Protein AF-A0A1C6UAN0-F1 (afdb_monomer)

Solvent-accessible surface area (backbone atoms only — not comparable to full-atom values): 6804 Å² total; per-residue (Å²): 126,81,74,91,71,83,76,84,82,86,74,72,86,79,79,48,66,67,59,42,52,51,53,51,51,50,49,44,53,67,64,43,42,62,56,51,56,55,57,66,37,62,73,51,29,69,70,42,50,84,84,41,87,82,51,54,77,86,50,38,71,59,50,51,28,50,49,29,41,76,72,66,37,46,70,60,16,51,50,54,46,49,53,53,51,61,75,35,62,89,53,81,52,72,64,46,51,51,50,50,55,49,50,54,52,45,45,69,75,71,61,72,124

Foldseek 3Di:
DPPPDPDDQDADPPPPPVSRVVSVVVCCCVPVVVVCVQCVPLVNVLVCVQVDPPDDPLRCLLVNLVSCLVVVNNVVSLVSLVVVCVVCVPPDDPSNVVSVVSSVCCCVPRVPD

Mean predicted aligned error: 7.27 Å

Organism: NCBI:txid47854

Sequence (113 aa):
MPQNTFVQWDFSATGDLAAVAEDLTHAVATYGQPFIDHWSDWSTFSREVASSDLLLDHVRFVMLPAVAAVNGDYEFADRLIGQELERTAGEQDAYSKGYRDFAEKFRRSVLTY

Structure (mmCIF, N/CA/C/O backbone):
data_AF-A0A1C6UAN0-F1
#
_entry.id   AF-A0A1C6UAN0-F1
#
loop_
_atom_site.group_PDB
_atom_site.id
_atom_site.type_symbol
_atom_site.label_atom_id
_atom_site.label_alt_id
_atom_site.label_comp_id
_atom_site.label_asym_id
_atom_site.label_entity_id
_atom_site.label_seq_id
_atom_site.pdbx_PDB_ins_code
_atom_site.Cartn_x
_atom_site.Cartn_y
_atom_site.Cartn_z
_atom_site.occupancy
_atom_site.B_iso_or_equiv
_atom_site.auth_seq_id
_atom_site.auth_comp_id
_atom_site.auth_asym_id
_atom_site.auth_atom_id
_atom_site.pdbx_PDB_model_num
ATOM 1 N N . MET A 1 1 ? 13.588 -10.908 -1.831 1.00 38.59 1 MET A N 1
ATOM 2 C CA . MET A 1 1 ? 14.392 -10.098 -2.770 1.00 38.59 1 MET A CA 1
ATOM 3 C C . MET A 1 1 ? 15.639 -10.895 -3.129 1.00 38.59 1 MET A C 1
ATOM 5 O O . MET A 1 1 ? 16.317 -11.324 -2.196 1.00 38.59 1 MET A O 1
ATOM 9 N N . PRO A 1 2 ? 15.946 -11.151 -4.413 1.00 43.00 2 PRO A N 1
ATOM 10 C CA . PRO A 1 2 ? 17.299 -11.557 -4.771 1.00 43.00 2 PRO A CA 1
ATOM 11 C C . PRO A 1 2 ? 18.259 -10.460 -4.288 1.00 43.00 2 PRO A C 1
ATOM 13 O O . PRO A 1 2 ? 17.880 -9.291 -4.222 1.00 43.00 2 PRO A O 1
ATOM 16 N N . GLN A 1 3 ? 19.461 -10.854 -3.871 1.00 41.16 3 GLN A N 1
ATOM 17 C CA . GLN A 1 3 ? 20.504 -9.964 -3.351 1.00 41.16 3 GLN A CA 1
ATOM 18 C C . GLN A 1 3 ? 20.649 -8.704 -4.216 1.00 41.16 3 GLN A C 1
ATOM 20 O O . GLN A 1 3 ? 20.593 -8.822 -5.437 1.00 41.16 3 GLN A O 1
ATOM 25 N N . ASN A 1 4 ? 20.844 -7.539 -3.575 1.00 44.34 4 ASN A N 1
ATOM 26 C CA . ASN A 1 4 ? 21.114 -6.230 -4.188 1.00 44.34 4 ASN A CA 1
ATOM 27 C C . ASN A 1 4 ? 21.999 -6.355 -5.434 1.00 44.34 4 ASN A C 1
ATOM 29 O O . ASN A 1 4 ? 23.226 -6.309 -5.356 1.00 44.34 4 ASN A O 1
ATOM 33 N N . THR A 1 5 ? 21.361 -6.512 -6.587 1.00 53.94 5 THR A N 1
ATOM 34 C CA . THR A 1 5 ? 22.025 -6.531 -7.879 1.00 53.94 5 THR A CA 1
ATOM 35 C C . THR A 1 5 ? 21.756 -5.153 -8.441 1.00 53.94 5 THR A C 1
ATOM 37 O O . THR A 1 5 ? 20.730 -4.919 -9.073 1.00 53.94 5 THR A O 1
ATOM 40 N N . PHE A 1 6 ? 22.619 -4.195 -8.107 1.00 55.03 6 PHE A N 1
ATOM 41 C CA . PHE A 1 6 ? 22.612 -2.924 -8.815 1.00 55.03 6 PHE A CA 1
ATOM 42 C C . PHE A 1 6 ? 22.970 -3.243 -10.264 1.00 55.03 6 PHE A C 1
ATOM 44 O O . PHE A 1 6 ? 24.112 -3.587 -10.566 1.00 55.03 6 PHE A O 1
ATOM 51 N N . VAL A 1 7 ? 21.970 -3.220 -11.143 1.00 61.06 7 VAL A N 1
ATOM 52 C CA . VAL A 1 7 ? 22.196 -3.386 -12.575 1.00 61.06 7 VAL A CA 1
ATOM 53 C C . VAL A 1 7 ? 22.772 -2.068 -13.067 1.00 61.06 7 VAL A C 1
ATOM 55 O O . VAL A 1 7 ? 22.102 -1.038 -13.022 1.00 61.06 7 VAL A O 1
ATOM 58 N N . GLN A 1 8 ? 24.035 -2.089 -13.482 1.00 66.81 8 GLN A N 1
ATOM 59 C CA . GLN A 1 8 ? 24.652 -0.939 -14.124 1.00 66.81 8 GLN A CA 1
ATOM 60 C C . GLN A 1 8 ? 23.998 -0.737 -15.494 1.00 66.81 8 GLN A C 1
ATOM 62 O O . GLN A 1 8 ? 23.897 -1.675 -16.284 1.00 66.81 8 GLN A O 1
ATOM 67 N N . TRP A 1 9 ? 23.514 0.478 -15.745 1.00 69.19 9 TRP A N 1
ATOM 68 C CA . TRP A 1 9 ? 22.932 0.868 -17.024 1.00 69.19 9 TRP A CA 1
ATOM 69 C C . TRP A 1 9 ? 23.976 1.647 -17.815 1.00 69.19 9 TRP A C 1
ATOM 71 O O . TRP A 1 9 ? 24.356 2.748 -17.416 1.00 69.19 9 TRP A O 1
ATOM 81 N N . ASP A 1 10 ? 24.429 1.075 -18.925 1.00 68.94 10 ASP A N 1
ATOM 82 C CA . ASP A 1 10 ? 25.331 1.747 -19.854 1.00 68.94 10 ASP A CA 1
ATOM 83 C C . ASP A 1 10 ? 24.514 2.254 -21.047 1.00 68.94 10 ASP A C 1
ATOM 85 O O . ASP A 1 10 ? 23.986 1.469 -21.832 1.00 68.94 10 ASP A O 1
ATOM 89 N N . PHE A 1 11 ? 24.395 3.576 -21.168 1.00 68.12 11 PHE A N 1
ATOM 90 C CA . PHE A 1 11 ? 23.727 4.230 -22.294 1.00 68.12 11 PHE A CA 1
ATOM 91 C C . PHE A 1 11 ? 24.752 4.646 -23.344 1.00 68.12 11 PHE A C 1
ATOM 93 O O . PHE A 1 11 ? 25.821 5.171 -23.011 1.00 68.12 11 PHE A O 1
ATOM 100 N N . SER A 1 12 ? 24.426 4.462 -24.622 1.00 69.06 12 SER A N 1
ATOM 101 C CA . SER A 1 12 ? 25.295 4.919 -25.703 1.00 69.06 12 SER A CA 1
ATOM 102 C C . SER A 1 12 ? 25.362 6.458 -25.731 1.00 69.06 12 SER A C 1
ATOM 104 O O . SER A 1 12 ? 24.372 7.157 -25.917 1.00 69.06 12 SER A O 1
ATOM 106 N N . ALA A 1 13 ? 26.556 7.029 -25.530 1.00 66.44 13 ALA A N 1
ATOM 107 C CA . ALA A 1 13 ? 26.766 8.484 -25.486 1.00 66.44 13 ALA A CA 1
ATOM 108 C C . ALA A 1 13 ? 26.853 9.136 -26.883 1.00 66.44 13 ALA A C 1
ATOM 110 O O . ALA A 1 13 ? 27.447 10.201 -27.044 1.00 66.44 13 ALA A O 1
ATOM 111 N N . THR A 1 14 ? 26.304 8.496 -27.918 1.00 68.25 14 THR A N 1
ATOM 112 C CA . THR A 1 14 ? 26.521 8.856 -29.333 1.00 68.25 14 THR A CA 1
ATOM 113 C C . THR A 1 14 ? 25.819 10.149 -29.761 1.00 68.25 14 THR A C 1
ATOM 115 O O . THR A 1 14 ? 25.948 10.560 -30.911 1.00 68.25 14 THR A O 1
ATOM 118 N N . GLY A 1 15 ? 25.107 10.822 -28.848 1.00 70.38 15 GLY A N 1
ATOM 119 C CA . GLY A 1 15 ? 24.351 12.047 -29.122 1.00 70.38 15 GLY A CA 1
ATOM 120 C C . GLY A 1 15 ? 23.048 11.809 -29.892 1.00 70.38 15 GLY A C 1
ATOM 121 O O . GLY A 1 15 ? 22.318 12.763 -30.154 1.00 70.38 15 GLY A O 1
A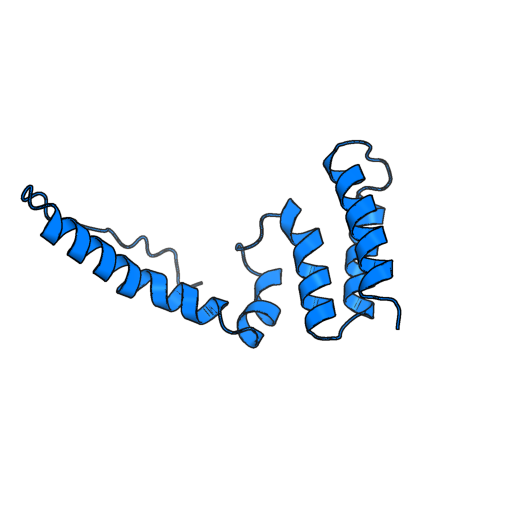TOM 122 N N . ASP A 1 16 ? 22.739 10.553 -30.224 1.00 85.25 16 ASP A N 1
ATOM 123 C CA . ASP A 1 16 ? 21.477 10.144 -30.830 1.00 85.25 16 ASP A CA 1
ATOM 124 C C . ASP A 1 16 ? 20.414 9.949 -29.742 1.00 85.25 16 ASP A C 1
ATOM 126 O O . ASP A 1 16 ? 20.357 8.932 -29.051 1.00 85.25 16 ASP A O 1
ATOM 130 N N . LEU A 1 17 ? 19.558 10.958 -29.582 1.00 84.62 17 LEU A N 1
ATOM 131 C CA . LEU A 1 17 ? 18.492 10.945 -28.583 1.00 84.62 17 LEU A CA 1
ATOM 132 C C . LEU A 1 17 ? 17.443 9.852 -28.838 1.00 84.62 17 LEU A C 1
ATOM 134 O O . LEU A 1 17 ? 16.799 9.422 -27.883 1.00 84.62 17 LEU A O 1
ATOM 138 N N . ALA A 1 18 ? 17.258 9.404 -30.085 1.00 87.81 18 ALA A N 1
ATOM 139 C CA . ALA A 1 18 ? 16.316 8.332 -30.390 1.00 87.81 18 ALA A CA 1
ATOM 140 C C . ALA A 1 18 ? 16.866 6.982 -29.915 1.00 87.81 18 ALA A C 1
ATOM 142 O O . ALA A 1 18 ? 16.152 6.249 -29.233 1.00 87.81 18 ALA A O 1
ATOM 143 N N . ALA A 1 19 ? 18.147 6.712 -30.180 1.00 84.00 19 ALA A N 1
ATOM 144 C CA . ALA A 1 19 ? 18.826 5.514 -29.687 1.00 84.00 19 ALA A CA 1
ATOM 145 C C . ALA A 1 19 ? 18.854 5.468 -28.148 1.00 84.00 19 ALA A C 1
ATOM 147 O O . ALA A 1 19 ? 18.512 4.452 -27.551 1.00 84.00 19 ALA A O 1
ATOM 148 N N . VAL A 1 20 ? 19.151 6.594 -27.486 1.00 84.50 20 VAL A N 1
ATOM 149 C CA . VAL A 1 20 ? 19.117 6.680 -26.013 1.00 84.50 20 VAL A CA 1
ATOM 150 C C . VAL A 1 20 ? 17.709 6.425 -25.456 1.00 84.50 20 VAL A C 1
ATOM 152 O O . VAL A 1 20 ? 17.562 5.763 -24.428 1.00 84.50 20 VAL A O 1
ATOM 155 N N . ALA A 1 21 ? 16.661 6.935 -26.109 1.00 87.00 21 ALA A N 1
ATOM 156 C CA . ALA A 1 21 ? 15.280 6.697 -25.688 1.00 87.00 21 ALA A CA 1
ATOM 157 C C . ALA A 1 21 ? 14.852 5.230 -25.873 1.00 87.00 21 ALA A C 1
ATOM 159 O O . ALA A 1 21 ? 14.135 4.688 -25.025 1.00 87.00 21 ALA A O 1
ATOM 160 N N . GLU A 1 22 ? 15.295 4.583 -26.952 1.00 88.94 22 GLU A N 1
ATOM 161 C CA . GLU A 1 22 ? 15.076 3.155 -27.192 1.00 88.94 22 GLU A CA 1
ATOM 162 C C . GLU A 1 22 ? 15.791 2.303 -26.134 1.00 88.94 22 GLU A C 1
ATOM 164 O O . GLU A 1 22 ? 15.142 1.472 -25.495 1.00 88.94 22 GLU A O 1
ATOM 169 N N . ASP A 1 23 ? 17.068 2.589 -25.857 1.00 86.12 23 ASP A N 1
ATOM 170 C CA . ASP A 1 23 ? 17.864 1.924 -24.816 1.00 86.12 23 ASP A CA 1
ATOM 171 C C . ASP A 1 23 ? 17.198 2.053 -23.431 1.00 86.12 23 ASP A C 1
ATOM 173 O O . ASP A 1 23 ? 17.056 1.068 -22.700 1.00 86.12 23 ASP A O 1
ATOM 177 N N . LEU A 1 24 ? 16.721 3.254 -23.077 1.00 85.19 24 LEU A N 1
ATOM 178 C CA . LEU A 1 24 ? 15.982 3.505 -21.832 1.00 85.19 24 LEU A CA 1
ATOM 179 C C . LEU A 1 24 ? 14.690 2.691 -21.754 1.00 85.19 24 LEU A C 1
ATOM 181 O O . LEU A 1 24 ? 14.412 2.059 -20.734 1.00 85.19 24 LEU A O 1
ATOM 185 N N . THR A 1 25 ? 13.898 2.697 -22.825 1.00 88.69 25 THR A N 1
ATOM 186 C CA . THR A 1 25 ? 12.626 1.966 -22.869 1.00 88.69 25 THR A CA 1
ATOM 187 C C . THR A 1 25 ? 12.869 0.465 -22.746 1.00 88.69 25 THR A C 1
ATOM 189 O O . THR A 1 25 ? 12.180 -0.216 -21.985 1.00 88.69 25 THR A O 1
ATOM 192 N N . HIS A 1 26 ? 13.888 -0.048 -23.436 1.00 87.56 26 HIS A N 1
ATOM 193 C CA . HIS A 1 26 ? 14.281 -1.447 -23.367 1.00 87.56 26 HIS A CA 1
ATOM 194 C C . HIS A 1 26 ? 14.760 -1.843 -21.964 1.00 87.56 26 HIS A C 1
ATOM 196 O O . HIS A 1 26 ? 14.363 -2.894 -21.456 1.00 87.56 26 HIS A O 1
ATOM 202 N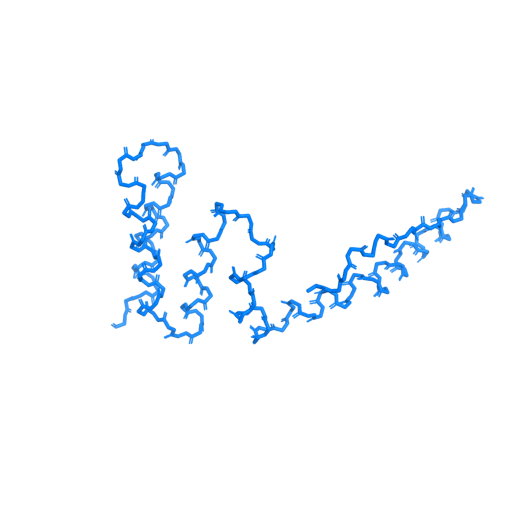 N . ALA A 1 27 ? 15.556 -1.000 -21.302 1.00 85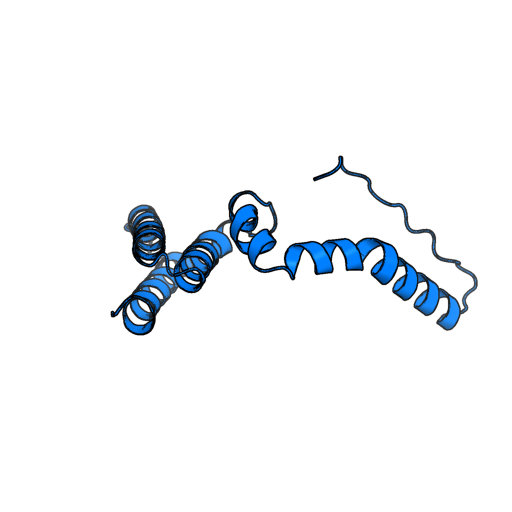.06 27 ALA A N 1
ATOM 203 C CA . ALA A 1 27 ? 16.005 -1.239 -19.933 1.00 85.06 27 ALA A CA 1
ATOM 204 C C . ALA A 1 27 ? 14.828 -1.257 -18.942 1.00 85.06 27 ALA A C 1
ATOM 206 O O . ALA A 1 27 ? 14.722 -2.174 -18.126 1.00 85.06 27 ALA A O 1
ATOM 207 N N . VAL A 1 28 ? 13.900 -0.299 -19.038 1.00 85.56 28 VAL A N 1
ATOM 208 C CA . VAL A 1 28 ? 12.688 -0.279 -18.200 1.00 85.56 28 VAL A CA 1
ATOM 209 C C . VAL A 1 28 ? 11.825 -1.514 -18.453 1.00 85.56 28 VAL A C 1
ATOM 211 O O . VAL A 1 28 ? 11.366 -2.134 -17.498 1.00 85.56 28 VAL A O 1
ATOM 214 N N . ALA A 1 29 ? 11.639 -1.923 -19.708 1.00 88.44 29 ALA A N 1
ATOM 215 C CA . ALA A 1 29 ? 10.891 -3.136 -20.025 1.00 88.44 29 ALA A CA 1
ATOM 216 C C . ALA A 1 29 ? 11.582 -4.393 -19.471 1.00 88.44 29 ALA A C 1
ATOM 218 O O . ALA A 1 29 ? 10.934 -5.258 -18.897 1.00 88.44 29 ALA A O 1
ATOM 219 N N . THR A 1 30 ? 12.904 -4.486 -19.585 1.00 86.81 30 THR A N 1
ATOM 220 C CA . THR A 1 30 ? 13.654 -5.675 -19.158 1.00 86.81 30 THR A CA 1
ATOM 221 C C . THR A 1 30 ? 13.712 -5.806 -17.637 1.00 86.81 30 THR A C 1
ATOM 223 O O . THR A 1 30 ? 13.539 -6.900 -17.102 1.00 86.81 30 THR A O 1
ATOM 226 N N . TYR A 1 31 ? 13.945 -4.701 -16.927 1.00 85.31 31 TYR A N 1
ATOM 227 C CA . TYR A 1 31 ? 14.202 -4.728 -15.484 1.00 85.31 31 TYR A CA 1
ATOM 228 C C . TYR A 1 31 ? 13.018 -4.247 -14.642 1.00 85.31 31 TYR A C 1
ATOM 230 O O . TYR A 1 31 ? 12.839 -4.703 -13.515 1.00 85.31 31 TYR A O 1
ATOM 238 N N . GLY A 1 32 ? 12.202 -3.338 -15.173 1.00 87.31 32 GLY A N 1
ATOM 239 C CA . GLY A 1 32 ? 11.027 -2.791 -14.497 1.00 87.31 32 GLY A CA 1
ATOM 240 C C . GLY A 1 32 ? 9.776 -3.649 -14.668 1.00 87.31 32 GLY A C 1
ATOM 241 O O . GLY A 1 32 ? 9.032 -3.815 -13.702 1.00 87.31 32 GLY A O 1
ATOM 242 N N . GLN A 1 33 ? 9.556 -4.241 -15.848 1.00 88.25 33 GLN A N 1
ATOM 243 C CA . GLN A 1 33 ? 8.351 -5.041 -16.101 1.00 88.25 33 GLN A CA 1
ATOM 244 C C . GLN A 1 33 ? 8.193 -6.214 -15.121 1.00 88.25 33 GLN A C 1
ATOM 246 O O . GLN A 1 33 ? 7.109 -6.334 -14.561 1.00 88.25 33 GLN A O 1
ATOM 251 N N . PRO A 1 34 ? 9.233 -7.010 -14.790 1.00 91.31 34 PRO A N 1
ATOM 252 C CA . PRO A 1 34 ? 9.080 -8.096 -13.819 1.00 91.31 34 PRO A CA 1
ATOM 253 C C . PRO A 1 34 ? 8.654 -7.613 -12.426 1.00 91.31 34 PRO A C 1
ATOM 255 O O . PRO A 1 34 ? 7.891 -8.287 -11.739 1.00 91.31 34 PRO A O 1
ATOM 258 N N . PHE A 1 35 ? 9.130 -6.435 -12.005 1.00 89.56 35 PHE A N 1
ATOM 259 C CA . PHE A 1 35 ? 8.709 -5.819 -10.748 1.00 89.56 35 PHE A CA 1
ATOM 260 C C . PHE A 1 35 ? 7.235 -5.399 -10.804 1.00 89.56 35 PHE A C 1
ATOM 262 O O . PHE A 1 35 ? 6.487 -5.673 -9.868 1.00 89.56 35 PHE A O 1
ATOM 269 N N . ILE A 1 36 ? 6.814 -4.760 -11.901 1.00 90.50 36 ILE A N 1
ATOM 270 C CA . ILE A 1 36 ? 5.418 -4.358 -12.114 1.00 90.50 36 ILE A CA 1
ATOM 271 C C . ILE A 1 36 ? 4.516 -5.591 -12.134 1.00 90.50 36 ILE A C 1
ATOM 273 O O . ILE A 1 36 ? 3.533 -5.623 -11.402 1.00 90.50 36 ILE A O 1
ATOM 277 N N . ASP A 1 37 ? 4.873 -6.613 -12.908 1.00 93.31 37 ASP A N 1
ATOM 278 C CA . ASP A 1 37 ? 4.099 -7.845 -13.047 1.00 93.31 37 ASP A CA 1
ATOM 279 C C . ASP A 1 37 ? 3.902 -8.520 -11.685 1.00 93.31 37 ASP A C 1
ATOM 281 O O . ASP A 1 37 ? 2.766 -8.817 -11.312 1.00 93.31 37 ASP A O 1
ATOM 285 N N . HIS A 1 38 ? 4.977 -8.667 -10.898 1.00 92.62 38 HIS A N 1
ATOM 286 C CA . HIS A 1 38 ? 4.933 -9.265 -9.557 1.00 92.62 38 HIS A CA 1
ATOM 287 C C . HIS A 1 38 ? 3.960 -8.541 -8.621 1.00 92.62 38 HIS A C 1
ATOM 289 O O . HIS A 1 38 ? 3.149 -9.178 -7.953 1.00 92.62 38 HIS A O 1
ATOM 295 N N . TRP A 1 39 ? 4.014 -7.208 -8.579 1.00 93.19 39 TRP A N 1
ATOM 296 C CA . TRP A 1 39 ? 3.184 -6.414 -7.667 1.00 93.19 39 TRP A CA 1
ATOM 297 C C . TRP A 1 39 ? 1.804 -6.051 -8.225 1.00 93.19 39 TRP A C 1
ATOM 299 O O . TRP A 1 39 ? 0.950 -5.591 -7.468 1.00 93.19 39 TRP A O 1
ATOM 309 N N . SER A 1 40 ? 1.567 -6.266 -9.520 1.00 94.12 40 SER A N 1
ATOM 310 C CA . SER A 1 40 ? 0.250 -6.107 -10.146 1.00 94.12 40 SER A CA 1
ATOM 311 C C . SER A 1 40 ? -0.694 -7.276 -9.852 1.00 94.12 40 SER A C 1
ATOM 313 O O . SER A 1 40 ? -1.914 -7.103 -9.880 1.00 94.12 40 SER A O 1
ATOM 315 N N . ASP A 1 41 ? -0.154 -8.452 -9.519 1.00 95.56 41 ASP A N 1
ATOM 316 C CA . ASP A 1 41 ? -0.951 -9.584 -9.060 1.00 95.56 41 ASP A CA 1
ATOM 317 C C . ASP A 1 41 ? -1.452 -9.346 -7.629 1.00 95.56 41 ASP A C 1
ATOM 319 O O . ASP A 1 41 ? -0.679 -9.290 -6.670 1.00 95.56 41 ASP A O 1
ATOM 323 N N . TRP A 1 42 ? -2.774 -9.243 -7.465 1.00 95.44 42 TRP A N 1
ATOM 324 C CA . TRP A 1 42 ? -3.384 -8.944 -6.167 1.00 95.44 42 TRP A CA 1
ATOM 325 C C . TRP A 1 42 ? -3.063 -9.991 -5.093 1.00 95.44 42 TRP A C 1
ATOM 327 O O . TRP A 1 42 ? -2.873 -9.650 -3.923 1.00 95.44 42 TRP A O 1
ATOM 337 N N . SER A 1 43 ? -2.992 -11.272 -5.467 1.00 95.06 43 SER A N 1
ATOM 338 C CA . SER A 1 43 ? -2.720 -12.350 -4.510 1.00 95.06 43 SER A CA 1
ATOM 339 C C . SER A 1 43 ? -1.306 -12.248 -3.934 1.00 95.06 43 SER A C 1
ATOM 341 O O . SER A 1 43 ? -1.088 -12.468 -2.743 1.00 95.06 43 SER A O 1
ATOM 343 N N . THR A 1 44 ? -0.358 -11.858 -4.781 1.00 95.25 44 THR A N 1
ATOM 344 C CA . THR A 1 44 ? 1.040 -11.626 -4.442 1.00 95.25 44 THR A CA 1
ATOM 345 C C . THR A 1 44 ? 1.179 -10.344 -3.638 1.00 95.25 44 THR A C 1
ATOM 347 O O . THR A 1 44 ? 1.699 -10.383 -2.522 1.00 95.25 44 THR A O 1
ATOM 350 N N . PHE A 1 45 ? 0.618 -9.237 -4.130 1.00 95.00 45 PHE A N 1
ATOM 351 C CA . PHE A 1 45 ? 0.624 -7.957 -3.430 1.00 95.00 45 PHE A CA 1
ATOM 352 C C . PHE A 1 45 ? 0.041 -8.079 -2.022 1.00 95.00 45 PHE A C 1
ATOM 354 O O . PHE A 1 45 ? 0.725 -7.786 -1.046 1.00 95.00 45 PHE A O 1
ATOM 361 N N . SER A 1 46 ? -1.191 -8.567 -1.886 1.00 94.81 46 SER A N 1
ATOM 362 C CA . SER A 1 46 ? -1.876 -8.602 -0.591 1.00 94.81 46 SER A CA 1
ATOM 363 C C . SER A 1 46 ? -1.203 -9.513 0.440 1.00 94.81 46 SER A C 1
ATOM 365 O O . SER A 1 46 ? -1.258 -9.225 1.635 1.00 94.81 46 SER A O 1
ATOM 367 N N . ARG A 1 47 ? -0.522 -10.574 -0.009 1.00 93.75 47 ARG A N 1
ATOM 368 C CA . ARG A 1 47 ? 0.243 -11.483 0.853 1.00 93.75 47 ARG A CA 1
ATOM 369 C C . ARG A 1 47 ? 1.574 -10.884 1.302 1.00 93.7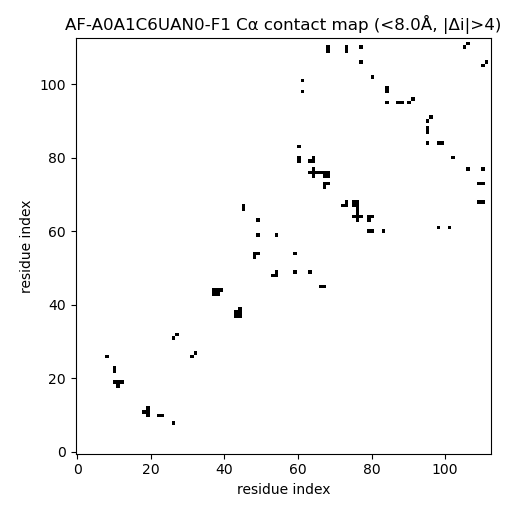5 47 ARG A C 1
ATOM 371 O O . ARG A 1 47 ? 1.982 -11.098 2.440 1.00 93.75 47 ARG A O 1
ATOM 378 N N . GLU A 1 48 ? 2.269 -10.176 0.417 1.00 94.38 48 GLU A N 1
ATOM 379 C CA . GLU A 1 48 ? 3.673 -9.800 0.632 1.00 94.38 48 GLU A CA 1
ATOM 380 C C . GLU A 1 48 ? 3.852 -8.345 1.074 1.00 94.38 48 GLU A C 1
ATOM 382 O O . GLU A 1 48 ? 4.853 -8.029 1.726 1.00 94.38 48 GLU A O 1
ATOM 387 N N . VAL A 1 49 ? 2.885 -7.465 0.783 1.00 92.75 49 VAL A N 1
ATOM 388 C CA . VAL A 1 49 ? 3.009 -6.013 0.984 1.00 92.75 49 VAL A CA 1
ATOM 389 C C . VAL A 1 49 ? 3.354 -5.643 2.430 1.00 92.75 49 VAL A C 1
ATOM 391 O O . VAL A 1 49 ? 4.197 -4.774 2.648 1.00 92.75 49 VAL A O 1
ATOM 394 N N . ALA A 1 50 ? 2.795 -6.348 3.421 1.00 88.62 50 ALA A N 1
ATOM 395 C CA . ALA A 1 50 ? 3.070 -6.105 4.839 1.00 88.62 50 ALA A CA 1
ATOM 396 C C . ALA A 1 50 ? 4.545 -6.332 5.207 1.00 88.62 50 ALA A C 1
ATOM 398 O O . ALA A 1 50 ? 5.129 -5.538 5.944 1.00 88.62 50 ALA A O 1
ATOM 399 N N . SER A 1 51 ? 5.151 -7.385 4.656 1.00 88.12 51 SER A N 1
ATOM 400 C CA . SER A 1 51 ? 6.551 -7.766 4.885 1.00 88.12 51 SER A CA 1
ATOM 401 C C . SER A 1 51 ? 7.549 -7.105 3.931 1.00 88.12 51 SER A C 1
ATOM 403 O O . SER A 1 51 ? 8.752 -7.286 4.090 1.00 88.12 51 SER A O 1
ATOM 405 N N . SER A 1 52 ? 7.060 -6.380 2.926 1.00 84.31 52 SER A N 1
ATOM 406 C CA . SER A 1 52 ? 7.894 -5.703 1.935 1.00 84.31 52 SER A CA 1
ATOM 407 C C . SER A 1 52 ? 8.342 -4.318 2.407 1.00 84.31 52 SER A C 1
ATOM 409 O O . SER A 1 52 ? 7.685 -3.693 3.241 1.00 84.31 52 SER A O 1
ATOM 411 N N . ASP A 1 53 ? 9.400 -3.802 1.784 1.00 84.81 53 ASP A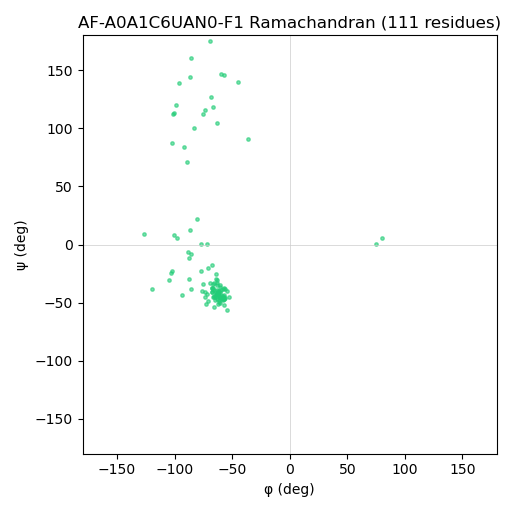 N 1
ATOM 412 C CA . ASP A 1 53 ? 9.860 -2.416 1.953 1.00 84.81 53 ASP A CA 1
ATOM 413 C C . ASP A 1 53 ? 9.141 -1.434 1.003 1.00 84.81 53 ASP A C 1
ATOM 415 O O . ASP A 1 53 ? 9.569 -0.294 0.839 1.00 84.81 53 ASP A O 1
ATOM 419 N N . LEU A 1 54 ? 8.051 -1.860 0.344 1.00 85.00 54 LEU A N 1
ATOM 420 C CA . LEU A 1 54 ? 7.304 -1.009 -0.592 1.00 85.00 54 LEU A CA 1
ATOM 421 C C . LEU A 1 54 ? 6.549 0.124 0.099 1.00 85.00 54 LEU A C 1
ATOM 423 O O . LEU A 1 54 ? 6.336 1.184 -0.490 1.00 85.00 54 LEU A O 1
ATOM 427 N N . LEU A 1 55 ? 6.079 -0.123 1.320 1.00 87.62 55 LEU A N 1
ATOM 428 C CA . LEU A 1 55 ? 5.289 0.841 2.063 1.00 87.62 55 LEU A CA 1
ATOM 429 C C . LEU A 1 55 ? 6.180 1.575 3.055 1.00 87.62 55 LEU A C 1
ATOM 431 O O . LEU A 1 55 ? 6.722 0.974 3.981 1.00 87.62 55 LEU A O 1
ATOM 435 N N . LEU A 1 56 ? 6.251 2.895 2.899 1.00 86.38 56 LEU A N 1
ATOM 436 C CA . LEU A 1 56 ? 6.793 3.768 3.934 1.00 86.38 56 LEU A CA 1
ATOM 437 C C . LEU A 1 56 ? 5.969 3.611 5.216 1.00 86.38 56 LEU A C 1
ATOM 439 O O . LEU A 1 56 ? 4.750 3.439 5.155 1.00 86.38 56 LEU A O 1
ATOM 443 N N . ASP A 1 57 ? 6.612 3.733 6.376 1.00 80.75 57 ASP A N 1
ATOM 444 C CA . ASP A 1 57 ? 5.974 3.441 7.667 1.00 80.75 57 ASP A CA 1
ATOM 445 C C . ASP A 1 57 ? 4.675 4.223 7.900 1.00 80.75 57 ASP A C 1
ATOM 447 O O . ASP A 1 57 ? 3.679 3.652 8.330 1.00 80.75 57 ASP A O 1
ATOM 451 N N . HIS A 1 58 ? 4.625 5.501 7.521 1.00 76.94 58 HIS A N 1
ATOM 452 C CA . HIS A 1 58 ? 3.413 6.318 7.658 1.00 76.94 58 HIS A CA 1
ATOM 453 C C . HIS A 1 58 ? 2.285 5.933 6.680 1.00 76.94 58 HIS A C 1
ATOM 455 O O . HIS A 1 58 ? 1.126 6.260 6.916 1.00 76.94 58 HIS A O 1
ATOM 461 N N . VAL A 1 59 ? 2.604 5.248 5.577 1.00 86.31 59 VAL A N 1
ATOM 462 C CA . VAL A 1 59 ? 1.627 4.764 4.586 1.00 86.31 59 VAL A CA 1
ATOM 463 C C . VAL A 1 59 ? 1.089 3.387 4.981 1.00 86.31 59 VAL A C 1
ATOM 465 O O . VAL A 1 59 ? -0.068 3.069 4.693 1.00 86.31 59 VAL A O 1
ATOM 468 N N . ARG A 1 60 ? 1.896 2.576 5.681 1.00 91.12 60 ARG A N 1
ATOM 469 C CA . ARG A 1 60 ? 1.525 1.220 6.123 1.00 91.12 60 ARG A CA 1
ATOM 470 C C . ARG A 1 60 ? 0.211 1.192 6.888 1.00 91.12 60 ARG A C 1
ATOM 472 O O . ARG A 1 60 ? -0.647 0.367 6.583 1.00 91.12 60 ARG A O 1
ATOM 479 N N . PHE A 1 61 ? 0.027 2.119 7.821 1.00 91.06 61 PHE A N 1
ATOM 480 C CA . PHE A 1 61 ? -1.154 2.149 8.682 1.00 91.06 61 PHE A CA 1
ATOM 481 C C . PHE A 1 61 ? -2.456 2.476 7.940 1.00 91.06 61 PHE A C 1
ATOM 483 O O . PHE A 1 61 ? -3.531 2.165 8.433 1.00 91.06 61 PHE A O 1
ATOM 490 N N . VAL A 1 62 ? -2.379 3.039 6.732 1.00 92.44 62 VAL A N 1
ATOM 491 C CA . VAL A 1 62 ? -3.547 3.275 5.866 1.00 92.44 62 VAL A CA 1
ATOM 492 C C . VAL A 1 62 ? -3.746 2.117 4.887 1.00 92.44 62 VAL A C 1
ATOM 494 O O . VAL A 1 62 ? -4.866 1.647 4.684 1.00 92.44 62 VAL A O 1
ATOM 497 N N . MET A 1 63 ? -2.657 1.632 4.288 1.00 94.50 63 MET A N 1
ATOM 498 C CA . MET A 1 63 ? -2.718 0.619 3.235 1.00 94.50 63 MET A CA 1
ATOM 499 C C . MET A 1 63 ? -3.060 -0.775 3.758 1.00 94.50 63 MET A C 1
ATOM 501 O O . MET A 1 63 ? -3.848 -1.473 3.126 1.00 94.50 63 MET A O 1
ATOM 505 N N . LEU A 1 64 ? -2.509 -1.197 4.900 1.00 95.75 64 LEU A N 1
ATOM 506 C CA . LEU A 1 64 ? -2.737 -2.554 5.407 1.00 95.75 64 LEU A CA 1
ATOM 507 C C . LEU A 1 64 ? -4.201 -2.815 5.803 1.00 95.75 64 LEU A C 1
ATOM 509 O O . LEU A 1 64 ? -4.729 -3.846 5.380 1.00 95.75 64 LEU A O 1
ATOM 513 N N . PRO A 1 65 ? -4.907 -1.905 6.508 1.00 95.81 65 PRO A N 1
ATOM 514 C CA . PRO A 1 65 ? -6.344 -2.063 6.731 1.00 95.81 65 PRO A CA 1
ATOM 515 C C . PRO A 1 65 ? -7.153 -2.125 5.432 1.00 95.81 65 PRO A C 1
ATOM 517 O O . PRO A 1 65 ? -8.078 -2.927 5.324 1.00 95.81 65 PRO A O 1
ATOM 520 N N . ALA A 1 66 ? -6.799 -1.315 4.427 1.00 94.94 66 ALA A N 1
ATOM 521 C CA . ALA A 1 66 ? -7.478 -1.329 3.134 1.00 94.94 66 ALA A CA 1
ATOM 522 C C . ALA A 1 66 ? -7.289 -2.669 2.408 1.00 94.94 66 ALA A C 1
ATOM 524 O O . ALA A 1 66 ? -8.260 -3.239 1.919 1.00 94.94 66 ALA A O 1
ATOM 525 N N . VAL A 1 67 ? -6.066 -3.207 2.391 1.00 96.00 67 VAL A N 1
ATOM 526 C CA . VAL A 1 67 ? -5.773 -4.529 1.818 1.00 96.00 67 VAL A CA 1
ATOM 527 C C . VAL A 1 67 ? -6.556 -5.630 2.530 1.00 96.00 67 VAL A C 1
ATOM 529 O O . VAL A 1 67 ? -7.176 -6.460 1.865 1.00 96.00 67 VAL A O 1
ATOM 532 N N . ALA A 1 68 ? -6.582 -5.614 3.866 1.00 96.00 68 ALA A N 1
ATOM 533 C CA . ALA A 1 68 ? -7.354 -6.568 4.659 1.00 96.00 68 ALA A CA 1
ATOM 534 C C . ALA A 1 68 ? -8.853 -6.509 4.318 1.00 96.00 68 ALA A C 1
ATOM 536 O O . ALA A 1 68 ? -9.463 -7.539 4.034 1.00 96.00 68 ALA A O 1
ATOM 537 N N . ALA A 1 69 ? -9.428 -5.307 4.241 1.00 95.88 69 ALA A N 1
ATOM 538 C CA . ALA A 1 69 ? -10.837 -5.129 3.906 1.00 95.88 69 ALA A CA 1
ATOM 539 C C . ALA A 1 69 ? -11.182 -5.524 2.460 1.00 95.88 69 ALA A C 1
ATOM 541 O O . ALA A 1 69 ? -12.242 -6.101 2.230 1.00 95.88 69 ALA A O 1
ATOM 542 N N . VAL A 1 70 ? -10.303 -5.261 1.485 1.00 95.62 70 VAL A N 1
ATOM 543 C CA . VAL A 1 70 ? -10.492 -5.725 0.095 1.00 95.62 70 VAL A CA 1
ATOM 544 C C . VAL A 1 70 ? -10.486 -7.255 0.023 1.00 95.62 70 VAL A C 1
ATOM 546 O O . VAL A 1 70 ? -11.242 -7.834 -0.752 1.00 95.62 70 VAL A O 1
ATOM 549 N N . ASN A 1 71 ? -9.703 -7.914 0.879 1.00 95.38 71 ASN A N 1
ATOM 550 C CA . ASN A 1 71 ? -9.716 -9.369 1.040 1.00 95.38 71 ASN A CA 1
ATOM 551 C C . ASN A 1 71 ? -10.905 -9.899 1.866 1.00 95.38 71 ASN A C 1
ATOM 553 O O . ASN A 1 71 ? -11.010 -11.108 2.065 1.00 95.38 71 ASN A O 1
ATOM 557 N N . GLY A 1 72 ? -11.795 -9.026 2.347 1.00 95.31 72 GLY A N 1
ATOM 558 C CA . GLY A 1 72 ? -12.956 -9.388 3.163 1.00 95.31 72 GLY A CA 1
ATOM 559 C C . GLY A 1 72 ? -12.647 -9.644 4.642 1.00 95.31 72 GLY A C 1
ATOM 560 O O . GLY A 1 72 ? -13.546 -10.026 5.387 1.00 95.31 72 GLY A O 1
ATOM 561 N N . ASP A 1 73 ? -11.411 -9.418 5.096 1.00 95.81 73 ASP A N 1
ATOM 562 C CA . ASP A 1 73 ? -11.022 -9.559 6.503 1.00 95.81 73 ASP A CA 1
ATOM 563 C C . ASP A 1 73 ? -11.235 -8.238 7.261 1.00 95.81 73 ASP A C 1
ATOM 565 O O . ASP A 1 73 ? -10.305 -7.499 7.606 1.00 95.81 73 ASP A O 1
ATOM 569 N N . TYR A 1 74 ? -12.509 -7.909 7.473 1.00 95.94 74 TYR A N 1
ATOM 570 C CA . TYR A 1 74 ? -12.934 -6.668 8.122 1.00 95.94 74 TYR A CA 1
ATOM 571 C C . TYR A 1 74 ? -12.532 -6.600 9.601 1.00 95.94 74 TYR A C 1
ATOM 573 O O . TYR A 1 74 ? -12.176 -5.530 10.094 1.00 95.94 74 TYR A O 1
ATOM 581 N N . GLU A 1 75 ? -12.526 -7.734 10.306 1.00 95.94 75 GLU A N 1
ATOM 582 C CA . GLU A 1 75 ? -12.099 -7.800 11.708 1.00 95.94 75 GLU A CA 1
ATOM 583 C C . GLU A 1 75 ? -10.602 -7.518 11.855 1.00 95.94 75 GLU A C 1
ATOM 585 O O . GLU A 1 75 ? -10.167 -6.820 12.777 1.00 95.94 75 GLU A O 1
ATOM 590 N N . PHE A 1 76 ? -9.774 -8.052 10.954 1.00 95.56 76 PHE A N 1
ATOM 591 C CA . PHE A 1 76 ? -8.359 -7.716 10.940 1.00 95.56 76 PHE A CA 1
ATOM 592 C C . PHE A 1 76 ? -8.121 -6.259 10.545 1.00 95.56 76 PHE A C 1
ATOM 594 O O . PHE A 1 76 ? -7.323 -5.588 11.202 1.00 95.56 76 PHE A O 1
ATOM 601 N N . ALA A 1 77 ? -8.853 -5.742 9.554 1.00 96.69 77 ALA A N 1
ATOM 602 C CA . ALA A 1 77 ? -8.777 -4.334 9.175 1.00 96.69 77 ALA A CA 1
ATOM 603 C C . ALA A 1 77 ? -9.086 -3.398 10.359 1.00 96.69 77 ALA A C 1
ATOM 605 O O . ALA A 1 77 ? -8.323 -2.465 10.617 1.00 96.69 77 ALA A O 1
ATOM 606 N N . ASP A 1 78 ? -10.154 -3.668 11.120 1.00 96.44 78 ASP A N 1
ATOM 607 C CA . ASP A 1 78 ? -10.514 -2.844 12.279 1.00 96.44 78 ASP A CA 1
ATOM 608 C C . ASP A 1 78 ? -9.475 -2.920 13.404 1.00 96.44 78 ASP A C 1
ATOM 610 O O . ASP A 1 78 ? -9.130 -1.898 14.004 1.00 96.44 78 ASP A O 1
ATOM 614 N N . ARG A 1 79 ? -8.905 -4.108 13.655 1.00 96.94 79 ARG A N 1
ATOM 615 C CA . ARG A 1 79 ? -7.817 -4.270 14.634 1.00 96.94 79 ARG A CA 1
ATOM 616 C C . ARG A 1 79 ? -6.588 -3.446 14.272 1.00 96.94 79 ARG A C 1
ATOM 618 O O . ARG A 1 79 ? -6.040 -2.786 15.151 1.00 96.94 79 ARG A O 1
ATOM 625 N N . LEU A 1 80 ? -6.166 -3.458 13.006 1.00 95.69 80 LEU A N 1
ATOM 626 C CA . LEU A 1 80 ? -5.029 -2.654 12.542 1.00 95.69 80 LEU A CA 1
ATOM 627 C C . LEU A 1 80 ? -5.288 -1.153 12.740 1.00 95.69 80 LEU A C 1
ATOM 629 O O . LEU A 1 80 ? -4.407 -0.423 13.194 1.00 95.69 80 LEU A O 1
ATOM 633 N N . ILE A 1 81 ? -6.514 -0.699 12.463 1.00 96.31 81 ILE A N 1
ATOM 634 C CA . ILE A 1 81 ? -6.917 0.690 12.711 1.00 96.31 81 ILE A CA 1
ATOM 635 C C . ILE A 1 81 ? -6.855 1.019 14.204 1.00 96.31 81 ILE A C 1
ATOM 637 O O . ILE A 1 81 ? -6.299 2.053 14.579 1.00 96.31 81 ILE A O 1
ATOM 641 N N . GLY A 1 82 ? -7.396 0.142 15.052 1.00 96.50 82 GLY A N 1
ATOM 642 C CA . GLY A 1 82 ? -7.379 0.297 16.506 1.00 96.50 82 GLY A CA 1
ATOM 643 C C . GLY A 1 82 ? -5.967 0.421 17.075 1.00 96.50 82 GLY A C 1
ATOM 644 O O . GLY A 1 82 ? -5.704 1.351 17.832 1.00 96.50 82 GLY A O 1
ATOM 645 N N . GLN A 1 83 ? -5.045 -0.443 16.645 1.00 95.50 83 GLN A N 1
ATOM 646 C CA . GLN A 1 83 ? -3.647 -0.425 17.093 1.00 95.50 83 GLN A CA 1
ATOM 647 C C . GLN A 1 83 ? -2.968 0.923 16.835 1.00 95.50 83 GLN A C 1
ATOM 649 O O . GLN A 1 83 ? -2.277 1.455 17.704 1.00 95.50 83 GLN A O 1
ATOM 654 N N . GLU A 1 84 ? -3.185 1.509 15.659 1.00 95.00 84 GLU A N 1
ATOM 655 C CA . GLU A 1 84 ? -2.574 2.794 15.326 1.00 95.00 84 GLU A CA 1
ATOM 656 C C . GLU A 1 84 ? -3.249 3.974 16.045 1.00 95.00 84 GLU A C 1
A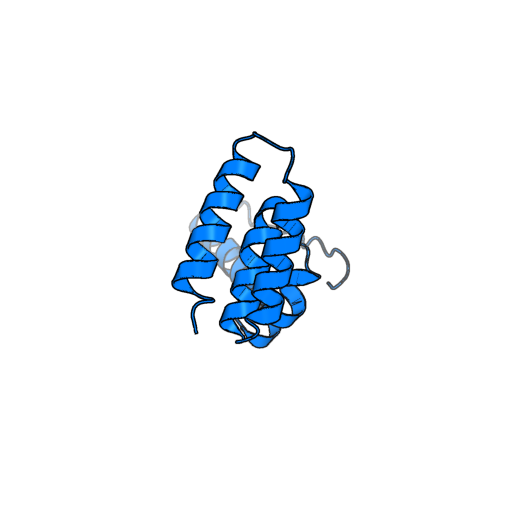TOM 658 O O . GLU A 1 84 ? -2.576 4.923 16.456 1.00 95.00 84 GLU A O 1
ATOM 663 N N . LEU A 1 85 ? -4.566 3.911 16.265 1.00 95.62 85 LEU A N 1
ATOM 664 C CA . LEU A 1 85 ? -5.272 4.896 17.091 1.00 95.62 85 LEU A CA 1
ATOM 665 C C . LEU A 1 85 ? -4.783 4.875 18.544 1.00 95.62 85 LEU A C 1
ATOM 667 O O . LEU A 1 85 ? -4.637 5.932 19.154 1.00 95.62 85 LEU A O 1
ATOM 671 N N . GLU A 1 86 ? -4.515 3.690 19.092 1.00 96.19 86 GLU A N 1
ATOM 672 C CA . GLU A 1 86 ? -3.938 3.533 20.428 1.00 96.19 86 GLU A CA 1
ATOM 673 C C . GLU A 1 86 ? -2.512 4.087 20.483 1.00 96.19 86 GLU A C 1
ATOM 675 O O . GLU A 1 86 ? -2.190 4.861 21.388 1.00 96.19 86 GLU A O 1
ATOM 680 N N . ARG A 1 87 ? -1.679 3.766 19.482 1.00 93.06 87 ARG A N 1
ATOM 681 C CA . ARG A 1 87 ? -0.299 4.263 19.384 1.00 93.06 87 ARG A CA 1
ATOM 682 C C . ARG A 1 87 ? -0.235 5.792 19.365 1.00 93.06 87 ARG A C 1
ATOM 684 O O . ARG A 1 87 ? 0.661 6.371 19.970 1.00 93.06 87 ARG A O 1
ATOM 691 N N . THR A 1 88 ? -1.191 6.433 18.694 1.00 92.94 88 THR A N 1
ATOM 692 C CA . THR A 1 88 ? -1.233 7.890 18.468 1.00 92.94 88 THR A CA 1
ATOM 693 C C . THR A 1 88 ? -2.181 8.641 19.411 1.00 92.94 88 THR A C 1
ATOM 695 O O . THR A 1 88 ? -2.407 9.842 19.249 1.00 92.94 88 THR A O 1
ATOM 698 N N . ALA A 1 89 ? -2.747 7.982 20.429 1.00 91.81 89 ALA A N 1
ATOM 699 C CA . ALA A 1 89 ? -3.832 8.546 21.239 1.00 91.81 89 ALA A CA 1
ATOM 700 C C . ALA A 1 89 ? -3.481 9.894 21.905 1.00 91.81 89 ALA A C 1
ATOM 702 O O . ALA A 1 89 ? -4.323 10.794 21.977 1.00 91.81 89 ALA A O 1
ATOM 703 N N . GLY A 1 90 ? -2.233 10.050 22.363 1.00 92.50 90 GLY A N 1
ATOM 704 C CA . GLY A 1 90 ? -1.732 11.276 22.998 1.00 92.50 90 GLY A CA 1
ATOM 705 C C . GLY A 1 90 ? -1.210 12.341 22.028 1.00 92.50 90 GLY A C 1
ATOM 706 O O . GLY A 1 90 ? -0.921 13.462 22.447 1.00 92.50 90 GLY A O 1
ATOM 707 N N . GLU A 1 91 ? -1.090 12.021 20.743 1.00 94.31 91 GLU A N 1
ATOM 708 C CA . GLU A 1 91 ? -0.477 12.888 19.741 1.00 94.31 91 GLU A CA 1
ATOM 709 C C . GLU A 1 91 ? -1.505 13.869 19.147 1.00 94.31 91 GLU A C 1
ATOM 711 O O . GLU A 1 91 ? -2.692 13.567 18.979 1.00 94.31 91 GLU A O 1
ATOM 716 N N . GLN A 1 92 ? -1.063 15.094 18.850 1.00 92.69 92 GLN A N 1
ATOM 717 C CA . GLN A 1 92 ? -1.911 16.193 18.347 1.00 92.69 92 GLN A CA 1
ATOM 718 C C . GLN A 1 92 ? -1.382 16.820 17.049 1.00 92.69 92 GLN A C 1
ATOM 720 O O . GLN A 1 92 ? -1.887 17.859 16.599 1.00 92.69 92 GLN A O 1
ATOM 725 N N . ASP A 1 93 ? -0.372 16.196 16.446 1.00 93.88 93 ASP A N 1
ATOM 726 C CA . ASP A 1 93 ? 0.190 16.597 15.162 1.00 93.88 93 ASP A CA 1
ATOM 727 C C . ASP A 1 93 ? -0.776 16.345 13.988 1.00 93.88 93 ASP A C 1
ATOM 729 O O . ASP A 1 93 ? -1.892 15.829 14.132 1.00 93.88 93 ASP A O 1
ATOM 733 N N . ALA A 1 94 ? -0.352 16.789 12.804 1.00 92.00 94 ALA A N 1
ATOM 734 C CA . ALA A 1 94 ? -1.135 16.682 11.582 1.00 92.00 94 ALA A CA 1
ATOM 735 C C . ALA A 1 94 ? -1.393 15.224 11.168 1.00 92.00 94 ALA A C 1
ATOM 737 O O . ALA A 1 94 ? -2.483 14.933 10.673 1.00 92.00 94 ALA A O 1
ATOM 738 N N . TYR A 1 95 ? -0.437 14.319 11.402 1.00 91.31 95 TYR A N 1
ATOM 739 C CA . TYR A 1 95 ? -0.582 12.904 11.073 1.00 91.31 95 TYR A CA 1
ATOM 740 C C . TYR A 1 95 ? -1.680 12.274 11.929 1.00 91.31 95 TYR A C 1
ATOM 742 O O . TYR A 1 95 ? -2.661 11.768 11.394 1.00 91.31 95 TYR A O 1
ATOM 750 N N . SER A 1 96 ? -1.590 12.414 13.249 1.00 93.19 96 SER A N 1
ATOM 751 C CA . SER A 1 96 ? -2.531 11.825 14.205 1.00 93.19 96 SER A CA 1
ATOM 752 C C . SER A 1 96 ? -3.955 12.369 14.050 1.00 93.19 96 SER A C 1
ATOM 754 O O . SER A 1 96 ? -4.945 11.678 14.298 1.00 93.19 96 SER A O 1
ATOM 756 N N . LYS A 1 97 ? -4.105 13.626 13.615 1.00 93.94 97 LYS A N 1
ATOM 757 C CA . LYS A 1 97 ? -5.413 14.190 13.235 1.00 93.94 97 LYS A CA 1
ATOM 758 C C . LYS A 1 97 ? -5.941 13.591 11.932 1.00 93.94 97 LYS A C 1
ATOM 760 O O . LYS A 1 97 ? -7.092 13.165 11.899 1.00 93.94 97 LYS A O 1
ATOM 765 N N . GLY A 1 98 ? -5.108 13.532 10.894 1.00 93.56 98 GLY A N 1
ATOM 766 C CA . GLY A 1 98 ? -5.480 12.941 9.608 1.00 93.56 98 GLY A CA 1
ATOM 767 C C . GLY A 1 98 ? -5.833 11.459 9.725 1.00 93.56 98 GLY A C 1
ATOM 768 O O . GLY A 1 98 ? -6.822 11.015 9.150 1.00 93.56 98 GLY A O 1
ATOM 769 N N . TYR A 1 99 ? -5.086 10.710 10.535 1.00 94.69 99 TYR A N 1
ATOM 770 C CA . TYR A 1 99 ? -5.328 9.290 10.748 1.00 94.69 99 TYR A CA 1
ATOM 771 C C . TYR A 1 99 ? -6.651 9.023 11.477 1.00 94.69 99 TYR A C 1
ATOM 773 O O . TYR A 1 99 ? -7.385 8.114 11.099 1.00 94.69 99 TYR A O 1
ATOM 781 N N . ARG A 1 100 ? -7.018 9.848 12.469 1.00 95.56 100 ARG A N 1
ATOM 782 C CA . ARG A 1 100 ? -8.333 9.761 13.134 1.00 95.56 100 ARG A CA 1
ATOM 783 C C . ARG A 1 100 ? -9.495 9.983 12.163 1.00 95.56 100 ARG A C 1
ATOM 785 O O . ARG A 1 100 ? -10.447 9.207 12.182 1.00 95.56 100 ARG A O 1
ATOM 792 N N . ASP A 1 101 ? -9.395 10.992 11.298 1.00 95.19 101 ASP A N 1
ATOM 793 C CA . ASP A 1 101 ? -10.398 11.257 10.253 1.00 95.19 101 ASP A CA 1
ATOM 794 C C . ASP A 1 101 ? -10.484 10.101 9.240 1.00 95.19 101 ASP A C 1
ATOM 796 O O . ASP A 1 101 ? -11.577 9.652 8.888 1.00 95.19 101 ASP A O 1
ATOM 800 N N . PHE A 1 102 ? -9.336 9.557 8.821 1.00 94.75 102 PHE A N 1
ATOM 801 C CA . PHE A 1 102 ? -9.281 8.347 7.999 1.00 94.75 102 PHE A CA 1
ATOM 802 C C . PHE A 1 102 ? -9.990 7.167 8.678 1.00 94.75 102 PHE A C 1
ATOM 804 O O . PHE A 1 102 ? -10.876 6.565 8.073 1.00 94.75 102 PHE A O 1
ATOM 811 N N . ALA A 1 103 ? -9.646 6.863 9.930 1.00 95.88 103 ALA A N 1
ATOM 812 C CA . ALA A 1 103 ? -10.194 5.736 10.677 1.00 95.88 103 ALA A CA 1
ATOM 813 C C . ALA A 1 103 ? -11.719 5.8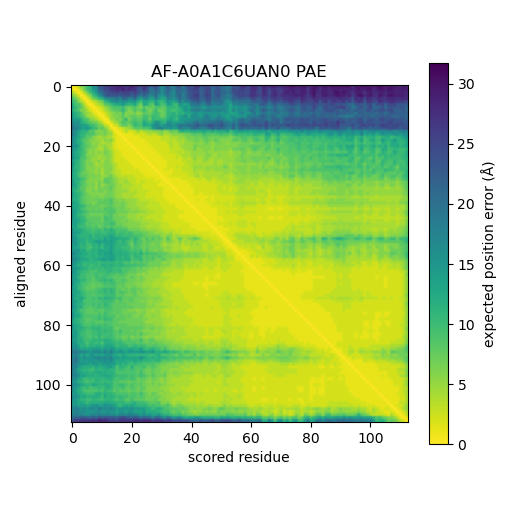29 10.839 1.00 95.88 103 ALA A C 1
ATOM 815 O O . ALA A 1 103 ? -12.425 4.838 10.641 1.00 95.88 103 ALA A O 1
ATOM 816 N N . GLU A 1 104 ? -12.241 7.020 11.156 1.00 96.00 104 GLU A N 1
ATOM 817 C CA . GLU A 1 104 ? -13.683 7.263 11.255 1.00 96.00 104 GLU A CA 1
ATOM 818 C C . GLU A 1 104 ? -14.383 7.001 9.913 1.00 96.00 104 GLU A C 1
ATOM 820 O O . GLU A 1 104 ? -15.356 6.242 9.840 1.00 96.00 104 GLU A O 1
ATOM 825 N N . LYS A 1 105 ? -13.865 7.589 8.827 1.00 95.06 105 LYS A N 1
ATOM 826 C CA . LYS A 1 105 ? -14.426 7.420 7.479 1.00 95.06 105 LYS A CA 1
ATOM 827 C C . LYS A 1 105 ? -14.369 5.972 7.013 1.00 95.06 105 LYS A C 1
ATOM 829 O O . LYS A 1 105 ? -15.341 5.495 6.424 1.00 95.06 105 LYS A O 1
ATOM 834 N N . PHE A 1 106 ? -13.263 5.284 7.281 1.00 95.00 106 PHE A N 1
ATOM 835 C CA . PHE A 1 106 ? -13.069 3.888 6.916 1.00 95.00 106 PHE A CA 1
ATOM 836 C C . PHE A 1 106 ? -14.088 2.996 7.624 1.00 95.00 106 PHE A C 1
ATOM 838 O O . PHE A 1 106 ? -14.822 2.263 6.966 1.00 95.00 106 PHE A O 1
ATOM 845 N N . ARG A 1 107 ? -14.226 3.124 8.949 1.00 94.62 107 ARG A N 1
ATOM 846 C CA . ARG A 1 107 ? -15.210 2.359 9.731 1.00 94.62 107 ARG A CA 1
ATOM 847 C C . ARG A 1 107 ? -16.637 2.558 9.230 1.00 94.62 107 ARG A C 1
ATOM 849 O O . ARG A 1 107 ? -17.351 1.584 9.009 1.00 94.62 107 ARG A O 1
ATOM 856 N N . ARG A 1 108 ? -17.020 3.810 8.968 1.00 94.19 108 ARG A N 1
ATOM 857 C CA . ARG A 1 108 ? -18.360 4.158 8.470 1.00 94.19 108 ARG A CA 1
ATOM 858 C C . ARG A 1 108 ? -18.652 3.632 7.063 1.00 94.19 108 ARG A C 1
ATOM 860 O O . ARG A 1 108 ? -19.804 3.370 6.745 1.00 94.19 108 ARG A O 1
ATOM 867 N N . SER A 1 109 ? -17.641 3.553 6.202 1.00 90.56 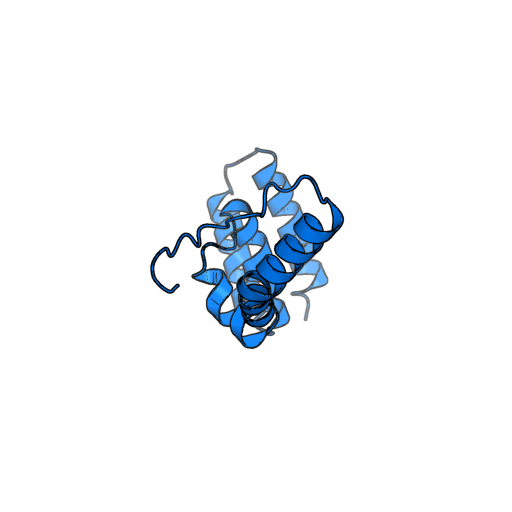109 SER A N 1
ATOM 868 C CA . SER A 1 109 ? -17.853 3.282 4.769 1.00 90.56 109 SER A CA 1
ATOM 869 C C . SER A 1 109 ? -17.533 1.844 4.371 1.00 90.56 109 SER A C 1
ATOM 871 O O . SER A 1 109 ? -18.037 1.373 3.359 1.00 90.56 109 SER A O 1
ATOM 873 N N . VAL A 1 110 ? -16.676 1.165 5.135 1.00 89.06 110 VAL A N 1
ATOM 874 C CA . VAL A 1 110 ? -16.111 -0.145 4.780 1.00 89.06 110 VAL A CA 1
ATOM 875 C C . VAL A 1 110 ? -16.480 -1.219 5.800 1.00 89.06 110 VAL A C 1
ATOM 877 O O . VAL A 1 110 ? -16.757 -2.347 5.411 1.0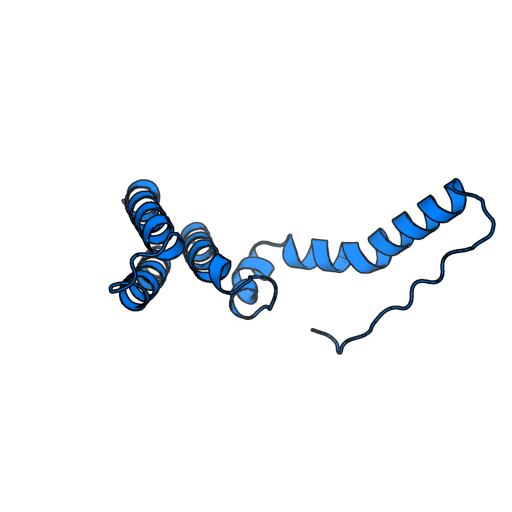0 89.06 110 VAL A O 1
ATOM 880 N N . LEU A 1 111 ? -16.511 -0.880 7.092 1.00 84.75 111 LEU A N 1
ATOM 881 C CA . LEU A 1 111 ? -16.718 -1.847 8.182 1.00 84.75 111 LEU A CA 1
ATOM 882 C C . LEU A 1 111 ? -18.167 -1.902 8.688 1.00 84.75 111 LEU A C 1
ATOM 884 O O . LEU A 1 111 ? -18.449 -2.570 9.676 1.00 84.75 111 LEU A O 1
ATOM 888 N N . THR A 1 112 ? -19.089 -1.190 8.038 1.00 76.12 112 THR A N 1
ATOM 889 C CA . THR A 1 112 ? -20.513 -1.211 8.391 1.00 76.12 112 THR A CA 1
ATOM 890 C C . THR A 1 112 ? -21.213 -2.296 7.568 1.00 76.12 112 THR A C 1
ATOM 892 O O . THR A 1 112 ? -21.752 -2.008 6.502 1.00 76.12 112 THR A O 1
ATOM 895 N N . TYR A 1 113 ? -21.154 -3.539 8.052 1.00 52.59 113 TYR A N 1
ATOM 896 C CA . TYR A 1 113 ? -21.952 -4.679 7.584 1.00 52.59 113 TYR A CA 1
ATOM 897 C C . TYR A 1 113 ? -22.738 -5.276 8.749 1.00 52.59 113 TYR A C 1
ATOM 899 O O . TYR A 1 113 ? -22.156 -5.385 9.851 1.00 52.59 113 TYR A O 1
#

Radius of gyration: 20.28 Å; Cα contacts (8 Å, |Δi|>4): 59; chains: 1; bounding box: 49×29×54 Å

Nearest PDB structures (foldseek):
  8sah-assembly1_B  TM=4.458E-01  e=5.625E+00  Homo sapiens
  8i0p-assembly1_J  TM=4.433E-01  e=8.158E+00  Homo sapiens
  9gag-assembly1_A  TM=3.380E-01  e=7.336E+00  Homo sapiens

Secondary structure (DSSP, 8-state):
-------------SS-HHHHHHHHHHHIIIIIHHHHHHHHSHHHHHHHGGGSTTS-HHHHHHHHHHHHHHTT-HHHHHHHHHHHHHHTTT--SHHHHHHHHHHHHHHHHHS--

pLDDT: mean 86.9, std 12.99, range [38.59, 96.94]